Protein AF-A0A2V5MZ47-F1 (afdb_monomer_lite)

Radius of gyration: 12.68 Å; chains: 1; bounding box: 28×26×35 Å

Foldseek 3Di:
DDFAKKFFQDDDPDDPDDDGGWIKGWDDWDAPPVNPDAIKTWIWTPDDDVVCVPDTDIDMDHPVVDVVGIDDDDRYDD

Sequence (78 aa):
MQAGVYRKVAVSGRGKGGGMGELYLFINLSRDHYGKGPDLVTYVPLRIEPEWAGTLRHCYLPRADFERMFEYVGEGLP

Structure (mmCIF, N/CA/C/O backbone):
data_AF-A0A2V5MZ47-F1
#
_entry.id   AF-A0A2V5MZ47-F1
#
loop_
_atom_site.group_PDB
_atom_site.id
_atom_site.type_symbol
_atom_site.label_atom_id
_atom_site.label_alt_id
_atom_site.label_comp_id
_atom_site.label_asym_id
_atom_site.label_entity_id
_atom_site.label_seq_id
_atom_site.pdbx_PDB_ins_code
_atom_site.Cartn_x
_atom_site.Cartn_y
_atom_site.Cartn_z
_atom_site.occupancy
_atom_site.B_iso_or_equiv
_atom_site.auth_seq_id
_atom_site.auth_comp_id
_atom_site.auth_asym_id
_atom_site.auth_atom_id
_atom_site.pdbx_PDB_model_num
ATOM 1 N N . MET A 1 1 ? -2.571 -7.207 -8.755 1.00 88.69 1 MET A N 1
ATOM 2 C CA . MET A 1 1 ? -2.939 -6.760 -7.397 1.00 88.69 1 MET A CA 1
ATOM 3 C C . MET A 1 1 ? -4.409 -6.396 -7.376 1.00 88.69 1 MET A C 1
ATOM 5 O O . MET A 1 1 ? -4.884 -5.848 -8.363 1.00 88.69 1 MET A O 1
ATOM 9 N N . GLN A 1 2 ? -5.109 -6.732 -6.297 1.00 92.56 2 GLN A N 1
ATOM 10 C CA . GLN A 1 2 ? -6.515 -6.379 -6.084 1.00 92.56 2 GLN A CA 1
ATOM 11 C C . GLN A 1 2 ? -6.613 -5.040 -5.342 1.00 92.56 2 GLN A C 1
ATOM 13 O O . GLN A 1 2 ? -5.731 -4.718 -4.543 1.00 92.56 2 GLN A O 1
ATOM 18 N N . ALA A 1 3 ? -7.646 -4.246 -5.613 1.00 92.62 3 ALA A N 1
ATOM 19 C CA . ALA A 1 3 ? -7.904 -3.043 -4.828 1.00 92.62 3 ALA A CA 1
ATOM 20 C C . ALA A 1 3 ? -8.444 -3.434 -3.445 1.00 92.62 3 ALA A C 1
ATOM 22 O O . ALA A 1 3 ? -9.245 -4.360 -3.344 1.00 92.62 3 ALA A O 1
ATOM 23 N N . GLY A 1 4 ? -7.995 -2.751 -2.391 1.00 94.81 4 GLY A N 1
ATOM 24 C CA . GLY A 1 4 ? -8.464 -3.007 -1.030 1.00 94.81 4 GLY A CA 1
ATOM 25 C C . GLY A 1 4 ? -7.348 -3.070 0.003 1.00 94.81 4 GLY A C 1
ATOM 26 O O . GLY A 1 4 ? -6.297 -2.436 -0.138 1.00 94.81 4 GLY A O 1
ATOM 27 N N . VAL A 1 5 ? -7.606 -3.816 1.070 1.00 95.69 5 VAL A N 1
ATOM 28 C CA . VAL A 1 5 ? -6.760 -3.877 2.257 1.00 95.69 5 VAL A CA 1
ATOM 29 C C . VAL A 1 5 ? -5.771 -5.028 2.150 1.00 95.69 5 VAL A C 1
ATOM 31 O O . VAL A 1 5 ? -6.090 -6.138 1.722 1.00 95.69 5 VAL A O 1
ATOM 34 N N . TYR A 1 6 ? -4.551 -4.744 2.577 1.00 95.50 6 TYR A N 1
ATOM 35 C CA . TYR A 1 6 ? -3.439 -5.667 2.629 1.00 95.50 6 TYR A CA 1
ATOM 36 C C . TYR A 1 6 ? -2.864 -5.732 4.038 1.00 95.50 6 TYR A C 1
ATOM 38 O O . TYR A 1 6 ? -2.796 -4.728 4.746 1.00 95.50 6 TYR A O 1
ATOM 46 N N . ARG A 1 7 ? -2.395 -6.912 4.430 1.00 94.00 7 ARG A N 1
ATOM 47 C CA . ARG A 1 7 ? -1.701 -7.164 5.690 1.00 94.00 7 ARG A CA 1
ATOM 48 C C . ARG A 1 7 ? -0.212 -7.336 5.439 1.00 94.00 7 ARG A C 1
ATOM 50 O O . ARG A 1 7 ? 0.177 -8.075 4.541 1.00 94.00 7 ARG A O 1
ATOM 57 N N . LYS A 1 8 ? 0.630 -6.706 6.257 1.00 92.75 8 LYS A N 1
ATOM 58 C CA . LYS A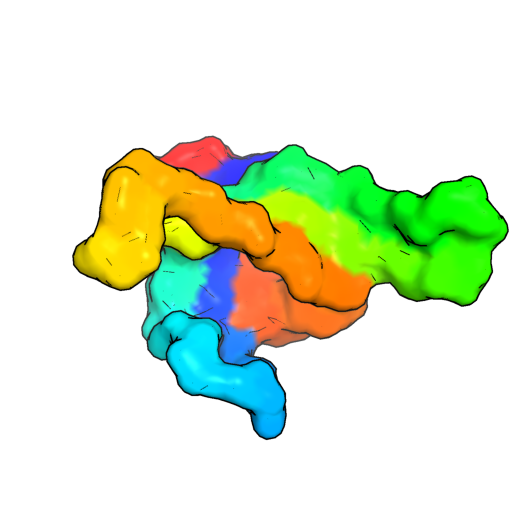 1 8 ? 2.082 -6.924 6.212 1.00 92.75 8 LYS A CA 1
ATOM 59 C C . LYS A 1 8 ? 2.439 -8.294 6.790 1.00 92.75 8 LYS A C 1
ATOM 61 O O . LYS A 1 8 ? 2.175 -8.555 7.962 1.00 92.75 8 LYS A O 1
ATOM 66 N N . VAL A 1 9 ? 3.073 -9.144 5.990 1.00 92.75 9 VAL A N 1
ATOM 67 C CA . VAL A 1 9 ? 3.452 -10.526 6.342 1.00 92.75 9 VAL A CA 1
ATOM 68 C C . VAL A 1 9 ? 4.967 -10.740 6.427 1.00 92.75 9 VAL A C 1
ATOM 70 O O . VAL A 1 9 ? 5.408 -11.769 6.927 1.00 92.75 9 VAL A O 1
ATOM 73 N N . ALA A 1 10 ? 5.778 -9.766 5.996 1.00 88.12 10 ALA A N 1
ATOM 74 C CA . ALA A 1 10 ? 7.236 -9.819 6.112 1.00 88.12 10 ALA A CA 1
ATOM 75 C C . ALA A 1 10 ? 7.850 -8.461 6.494 1.00 88.12 10 ALA A C 1
ATOM 77 O O . ALA A 1 10 ? 7.283 -7.393 6.244 1.00 88.12 10 ALA A O 1
ATOM 78 N N . VAL A 1 11 ? 9.036 -8.498 7.107 1.00 74.00 11 VAL A N 1
ATOM 79 C CA . VAL A 1 11 ? 9.773 -7.303 7.542 1.00 74.00 11 VAL A CA 1
ATOM 80 C C . VAL A 1 11 ? 10.668 -6.799 6.406 1.00 74.00 11 VAL A C 1
ATOM 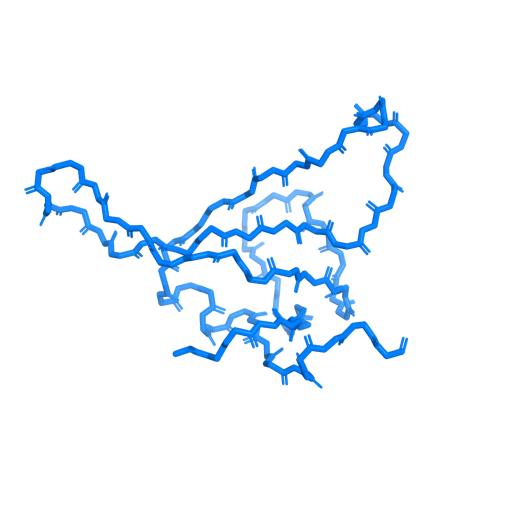82 O O . VAL A 1 11 ? 11.409 -7.575 5.805 1.00 74.00 11 VAL A O 1
ATOM 85 N N . SER A 1 12 ? 10.653 -5.493 6.126 1.00 64.88 12 SER A N 1
ATOM 86 C CA . SER A 1 12 ? 11.660 -4.876 5.262 1.00 64.88 12 SER A CA 1
ATOM 87 C C . SER A 1 12 ? 12.975 -4.731 6.033 1.00 64.88 12 SER A C 1
ATOM 89 O O . SER A 1 12 ? 12.995 -4.193 7.136 1.00 64.88 12 SER A O 1
ATOM 91 N N . GLY A 1 13 ? 14.104 -5.129 5.438 1.00 56.91 13 GLY A N 1
ATOM 92 C CA . GLY A 1 13 ? 15.440 -4.949 6.037 1.00 56.91 13 GLY A CA 1
ATOM 93 C C . GLY A 1 13 ? 15.876 -3.483 6.218 1.00 56.91 13 GLY A C 1
ATOM 94 O O . GLY A 1 13 ? 16.975 -3.218 6.696 1.00 56.91 13 GLY A O 1
ATOM 95 N N . ARG A 1 14 ? 15.036 -2.513 5.830 1.00 50.56 14 ARG A N 1
ATOM 96 C CA . ARG A 1 14 ? 15.250 -1.073 6.006 1.00 50.56 14 ARG A CA 1
ATOM 97 C C . ARG A 1 14 ? 14.005 -0.437 6.639 1.00 50.56 14 ARG A C 1
ATOM 99 O O . ARG A 1 14 ? 12.947 -0.412 6.014 1.00 50.56 14 ARG A O 1
ATOM 106 N N . GLY A 1 15 ? 14.161 0.106 7.851 1.00 47.03 15 GLY A N 1
ATOM 107 C CA . GLY A 1 15 ? 13.254 1.090 8.464 1.00 47.03 15 GLY A CA 1
ATOM 108 C C . GLY A 1 15 ? 12.376 0.608 9.633 1.00 47.03 15 GLY A C 1
ATOM 109 O O . GLY A 1 15 ? 11.816 -0.482 9.608 1.00 47.03 15 GLY A O 1
ATOM 110 N N . LYS A 1 16 ? 12.204 1.485 10.637 1.00 49.53 16 LYS A N 1
ATOM 111 C CA . LYS A 1 16 ? 11.313 1.355 11.816 1.00 49.53 16 LYS A CA 1
ATOM 112 C C . LYS A 1 16 ? 9.816 1.527 11.470 1.00 49.53 16 LYS A C 1
ATOM 114 O O . LYS A 1 16 ? 9.087 2.214 12.175 1.00 49.53 16 LYS A O 1
ATOM 119 N N . GLY A 1 17 ? 9.364 0.986 10.341 1.00 55.34 17 GLY A N 1
ATOM 120 C CA . GLY A 1 17 ? 8.037 1.269 9.789 1.00 55.34 17 GLY A CA 1
ATOM 121 C C . GLY A 1 17 ? 7.088 0.079 9.858 1.00 55.34 17 GLY A C 1
ATOM 122 O O . GLY A 1 17 ? 6.966 -0.654 8.877 1.00 55.34 17 GLY A O 1
ATOM 123 N N . GLY A 1 18 ? 6.397 -0.076 10.990 1.00 60.97 18 GLY A N 1
ATOM 124 C CA . GLY A 1 18 ? 5.239 -0.963 11.151 1.00 60.97 18 GLY A CA 1
ATOM 125 C C . GLY A 1 18 ? 5.530 -2.441 11.436 1.00 60.97 18 GLY A C 1
ATOM 126 O O . GLY A 1 18 ? 6.399 -3.051 10.798 1.00 60.97 18 GLY A O 1
ATOM 127 N N . GLY A 1 19 ? 4.803 -3.011 12.398 1.00 71.75 19 GLY A N 1
ATOM 128 C CA . GLY A 1 19 ? 4.872 -4.419 12.788 1.00 71.75 19 GLY A CA 1
ATOM 129 C C . GLY A 1 19 ? 4.266 -5.379 11.757 1.00 71.75 19 GLY A C 1
ATOM 130 O O . GLY A 1 19 ? 3.486 -4.991 10.888 1.00 71.75 19 GLY A O 1
ATOM 131 N N . MET A 1 20 ? 4.632 -6.662 11.843 1.00 81.19 20 MET A N 1
ATOM 132 C CA . MET A 1 20 ? 3.904 -7.711 11.116 1.00 81.19 20 MET A CA 1
ATOM 133 C C . MET A 1 20 ? 2.441 -7.739 11.573 1.00 81.19 20 MET A C 1
ATOM 135 O O . MET A 1 20 ? 2.152 -7.506 12.744 1.00 81.19 20 MET A O 1
ATOM 139 N N . GLY A 1 21 ? 1.524 -8.037 10.656 1.00 83.81 21 GLY A N 1
ATOM 140 C CA . GLY A 1 21 ? 0.086 -8.092 10.923 1.00 83.81 21 GLY A CA 1
ATOM 141 C C . GLY A 1 21 ? -0.655 -6.764 10.751 1.00 83.81 21 GLY A C 1
ATOM 142 O O . GLY A 1 21 ? -1.881 -6.771 10.680 1.00 83.81 21 GLY A O 1
ATOM 143 N N . GLU A 1 22 ? 0.052 -5.640 10.624 1.00 90.56 22 GLU A N 1
ATOM 144 C CA . GLU A 1 22 ? -0.578 -4.340 10.388 1.00 90.56 22 GLU A CA 1
ATOM 145 C C . GLU A 1 22 ? -1.252 -4.259 9.015 1.00 90.56 22 GLU A C 1
ATOM 147 O O . GLU A 1 22 ? -0.815 -4.889 8.044 1.00 90.56 22 GLU A O 1
ATOM 152 N N . LEU A 1 23 ? -2.317 -3.457 8.951 1.00 92.75 23 LEU A N 1
ATOM 153 C CA . LEU A 1 23 ? -3.146 -3.279 7.767 1.00 92.75 23 LEU A CA 1
ATOM 154 C C . LEU A 1 23 ? -2.785 -2.005 7.004 1.00 92.75 23 LEU A C 1
ATOM 156 O O . LEU A 1 23 ? -2.424 -0.974 7.575 1.00 92.75 23 LEU A O 1
ATOM 160 N N . TYR A 1 24 ? -2.914 -2.093 5.689 1.00 93.88 24 TYR A N 1
ATOM 161 C CA . TYR A 1 24 ? -2.564 -1.052 4.739 1.00 93.88 24 TYR A CA 1
ATOM 162 C C . TYR A 1 24 ? -3.597 -1.035 3.617 1.00 93.88 24 TYR A C 1
ATOM 164 O O . TYR A 1 24 ? -4.014 -2.088 3.146 1.00 93.88 24 TYR A O 1
ATOM 172 N N . LEU A 1 25 ? -4.002 0.146 3.163 1.00 95.00 25 LEU A N 1
ATOM 173 C 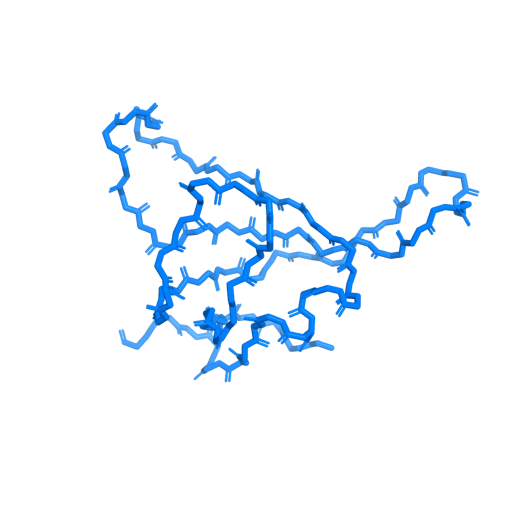CA . LEU A 1 25 ? -4.898 0.301 2.021 1.00 95.00 25 LEU A CA 1
ATOM 174 C C . LEU A 1 25 ? -4.071 0.520 0.757 1.00 95.00 25 LEU A C 1
ATOM 176 O O . LEU A 1 25 ? -3.257 1.444 0.690 1.00 95.00 25 LEU A O 1
ATOM 180 N N . PHE A 1 26 ? -4.298 -0.322 -0.248 1.00 95.25 26 PHE A N 1
ATOM 181 C CA . PHE A 1 26 ? -3.790 -0.100 -1.595 1.00 95.25 26 PHE A CA 1
ATOM 182 C C . PHE A 1 26 ? -4.506 1.095 -2.231 1.00 95.25 26 PHE A C 1
ATOM 184 O O . PHE A 1 26 ? -5.734 1.132 -2.259 1.00 95.25 26 PHE A O 1
ATOM 191 N N . ILE A 1 27 ? -3.736 2.043 -2.772 1.00 95.38 27 ILE A N 1
ATOM 192 C CA . ILE A 1 27 ? -4.276 3.213 -3.474 1.00 95.38 27 ILE A CA 1
ATOM 193 C C . ILE A 1 27 ? -4.197 2.998 -4.984 1.00 95.38 27 ILE A C 1
ATOM 195 O O . ILE A 1 27 ? -5.222 2.978 -5.663 1.00 95.38 27 ILE A O 1
ATOM 199 N N . ASN A 1 28 ? -2.990 2.822 -5.527 1.00 95.81 28 ASN A N 1
ATOM 200 C CA . ASN A 1 28 ? -2.795 2.647 -6.964 1.00 95.81 28 ASN A CA 1
ATOM 201 C C . ASN A 1 28 ? -1.431 2.035 -7.309 1.00 95.81 28 ASN A C 1
ATOM 203 O O . ASN A 1 28 ? -0.493 2.026 -6.509 1.00 95.81 28 ASN A O 1
ATOM 207 N N . LEU A 1 29 ? -1.321 1.582 -8.560 1.00 95.69 29 LEU A N 1
ATOM 208 C CA . LEU A 1 29 ? -0.036 1.378 -9.222 1.00 95.69 29 LEU A CA 1
ATOM 209 C C . LEU A 1 29 ? 0.416 2.698 -9.847 1.00 95.69 29 LEU A C 1
ATOM 211 O O . LEU A 1 29 ? -0.385 3.413 -10.454 1.00 95.69 29 LEU A O 1
ATOM 215 N N . SER A 1 30 ? 1.691 3.024 -9.695 1.00 93.44 30 SER A N 1
ATOM 216 C CA . SER A 1 30 ? 2.322 4.193 -10.297 1.00 93.44 30 SER A CA 1
ATOM 217 C C . SER A 1 30 ? 3.586 3.789 -11.046 1.00 93.44 30 SER A C 1
ATOM 219 O O . SER A 1 30 ? 4.173 2.738 -10.804 1.00 93.44 30 SER A O 1
ATOM 221 N N . ARG A 1 31 ? 3.976 4.623 -12.006 1.00 93.12 31 ARG A N 1
ATOM 222 C CA . ARG A 1 31 ? 5.186 4.466 -12.816 1.00 93.12 31 ARG A CA 1
ATOM 223 C C . ARG A 1 31 ? 5.944 5.778 -12.743 1.00 93.12 31 ARG A C 1
ATOM 225 O O . ARG A 1 31 ? 5.317 6.829 -12.580 1.00 93.12 31 ARG A O 1
ATOM 232 N N . ASP A 1 32 ? 7.264 5.742 -12.863 1.00 90.19 32 ASP A N 1
ATOM 233 C CA . ASP A 1 32 ? 8.004 6.987 -13.018 1.00 90.19 32 ASP A CA 1
ATOM 234 C C . ASP A 1 32 ? 7.615 7.672 -14.338 1.00 90.19 32 ASP A C 1
ATOM 236 O O . ASP A 1 32 ? 7.202 7.025 -15.302 1.00 90.19 32 ASP A O 1
ATOM 240 N N . HIS A 1 33 ? 7.763 8.995 -14.385 1.00 90.88 33 HIS A N 1
ATOM 241 C CA . HIS A 1 33 ? 7.363 9.808 -15.536 1.00 90.88 33 HIS A CA 1
ATOM 242 C C . HIS A 1 33 ? 8.013 9.363 -16.859 1.00 90.88 33 HIS A C 1
ATOM 244 O O . HIS A 1 33 ? 7.428 9.545 -17.923 1.00 90.88 33 HIS A O 1
ATOM 250 N N . TYR A 1 34 ? 9.204 8.763 -16.793 1.00 92.19 34 TYR A N 1
ATOM 251 C CA . TYR A 1 34 ? 9.971 8.330 -17.959 1.00 92.19 34 TYR A CA 1
ATOM 252 C C . TYR A 1 34 ? 9.896 6.816 -18.214 1.00 92.19 34 TYR A C 1
ATOM 254 O O . TYR A 1 34 ? 10.508 6.346 -19.173 1.00 92.19 34 TYR A O 1
ATOM 262 N N . GLY A 1 35 ? 9.178 6.056 -17.379 1.00 87.38 35 GLY A N 1
ATOM 263 C CA . GLY A 1 35 ? 9.039 4.600 -17.476 1.00 87.38 35 GLY A CA 1
ATOM 264 C C . GLY A 1 35 ? 10.353 3.817 -17.371 1.00 87.38 35 GLY A C 1
ATOM 265 O O . GLY A 1 35 ? 10.448 2.722 -17.920 1.00 87.38 35 GLY A O 1
ATOM 266 N N . LYS A 1 36 ? 11.390 4.385 -16.743 1.00 91.75 36 LYS A N 1
ATOM 267 C CA . LYS A 1 36 ? 12.715 3.750 -16.598 1.00 91.75 36 LYS A CA 1
ATOM 268 C C . LYS A 1 36 ? 12.870 2.987 -15.283 1.00 91.75 36 LYS A C 1
ATOM 270 O O . LYS A 1 36 ? 13.767 2.156 -15.161 1.00 91.75 36 LYS A O 1
ATOM 275 N N . GLY A 1 37 ? 12.060 3.326 -14.288 1.00 91.12 37 GLY A N 1
ATOM 276 C CA . GLY A 1 37 ? 12.053 2.718 -12.969 1.00 91.12 37 GLY A CA 1
ATOM 277 C C . GLY A 1 37 ? 11.102 1.524 -12.882 1.00 91.12 37 GLY A C 1
ATOM 278 O O . GLY A 1 37 ? 10.341 1.250 -13.811 1.00 91.12 37 GLY A O 1
ATOM 279 N N . PRO A 1 38 ? 11.134 0.792 -11.757 1.00 94.56 38 PRO A N 1
ATOM 280 C CA . PRO A 1 38 ? 10.151 -0.249 -11.503 1.00 94.56 38 PRO A CA 1
ATOM 281 C C . PRO A 1 38 ? 8.755 0.359 -11.320 1.00 94.56 38 PRO A C 1
ATOM 283 O O . PRO A 1 38 ? 8.617 1.478 -10.820 1.00 94.56 38 PRO A O 1
ATOM 286 N N . ASP A 1 39 ? 7.720 -0.425 -11.630 1.00 95.00 39 A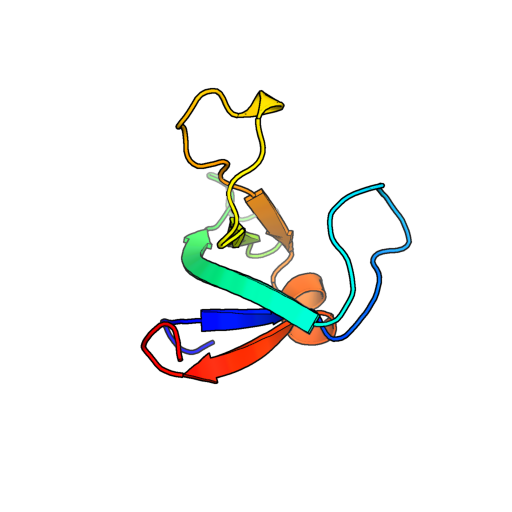SP A N 1
ATOM 287 C CA . ASP A 1 39 ? 6.363 -0.126 -11.174 1.00 95.00 39 ASP A CA 1
ATOM 288 C C . ASP A 1 39 ? 6.366 0.022 -9.647 1.00 95.00 39 ASP A C 1
ATOM 290 O O . ASP A 1 39 ? 6.927 -0.807 -8.921 1.00 95.00 39 ASP A O 1
ATOM 294 N N . LEU A 1 40 ? 5.723 1.072 -9.155 1.00 95.50 40 LEU A N 1
ATOM 295 C CA . LEU A 1 40 ? 5.581 1.366 -7.739 1.00 95.50 40 LEU A CA 1
ATOM 296 C C . LEU A 1 40 ? 4.149 1.081 -7.293 1.00 95.50 40 LEU A C 1
ATOM 298 O O . LEU A 1 40 ? 3.183 1.287 -8.028 1.00 95.50 40 LEU A O 1
ATOM 302 N N . VAL A 1 41 ? 4.006 0.638 -6.052 1.00 95.94 41 VAL A N 1
ATOM 303 C CA . VAL A 1 41 ? 2.721 0.577 -5.358 1.00 95.94 41 VAL A CA 1
ATOM 304 C C . VAL A 1 41 ? 2.649 1.759 -4.417 1.00 95.94 41 VAL A C 1
ATOM 306 O O . VAL A 1 41 ? 3.541 1.934 -3.589 1.00 95.94 41 VAL A O 1
ATOM 309 N N . THR A 1 42 ? 1.573 2.532 -4.510 1.00 95.31 42 THR A N 1
ATOM 310 C CA . THR A 1 42 ? 1.233 3.559 -3.528 1.00 95.31 42 THR A CA 1
ATOM 311 C C . THR A 1 42 ? 0.176 3.011 -2.579 1.00 95.31 42 THR A C 1
ATOM 313 O O . THR A 1 42 ? -0.819 2.419 -3.003 1.00 95.31 42 THR A O 1
ATOM 316 N N . TYR A 1 43 ? 0.402 3.188 -1.284 1.00 94.69 43 TYR A N 1
ATOM 317 C CA . TYR A 1 43 ? -0.440 2.634 -0.230 1.00 94.69 43 TYR A CA 1
ATOM 318 C C . TYR A 1 43 ? -0.411 3.533 1.010 1.00 94.69 43 TYR A C 1
ATOM 320 O O . TYR A 1 43 ? 0.493 4.357 1.169 1.00 94.69 43 TYR A O 1
ATOM 328 N N . VAL A 1 44 ? -1.391 3.378 1.899 1.00 93.25 44 VAL A N 1
ATOM 329 C CA . VAL A 1 44 ? -1.448 4.097 3.183 1.00 93.25 44 VAL A CA 1
ATOM 330 C C . VAL A 1 44 ? -1.548 3.105 4.343 1.00 93.25 44 VAL A C 1
ATOM 332 O O . VAL A 1 44 ? -2.320 2.149 4.254 1.00 93.25 44 VAL A O 1
ATOM 335 N N . PRO A 1 45 ? -0.790 3.283 5.436 1.00 92.06 45 PRO A N 1
ATOM 336 C CA . PRO A 1 45 ? -1.009 2.511 6.654 1.00 92.06 45 PRO A CA 1
ATOM 337 C C . PRO A 1 45 ? -2.372 2.846 7.268 1.00 92.06 45 PRO A C 1
ATOM 339 O O . PRO A 1 45 ? -2.717 4.018 7.409 1.00 92.06 45 PRO A O 1
ATOM 342 N N . LEU A 1 46 ? -3.130 1.827 7.670 1.00 89.75 46 LEU A N 1
ATOM 343 C CA . LEU A 1 46 ? -4.444 1.979 8.299 1.00 89.75 46 LEU A CA 1
ATOM 344 C C . LEU A 1 46 ? -4.303 1.996 9.821 1.00 89.75 46 LEU A C 1
ATOM 346 O O . LEU A 1 46 ? -4.727 1.080 10.520 1.00 89.75 46 LEU A O 1
ATOM 350 N N . ARG A 1 47 ? -3.649 3.040 10.328 1.00 85.12 47 ARG A N 1
ATOM 351 C CA . ARG A 1 47 ? -3.471 3.279 11.762 1.00 85.12 47 ARG A CA 1
ATOM 352 C C . ARG A 1 47 ? -3.367 4.768 12.052 1.00 85.12 47 ARG A C 1
ATOM 354 O O . ARG A 1 47 ? -3.068 5.557 11.159 1.00 85.12 47 ARG A O 1
ATOM 361 N N . ILE A 1 48 ? -3.605 5.128 13.306 1.00 80.44 48 ILE A N 1
ATOM 362 C CA . ILE A 1 48 ? -3.469 6.498 13.792 1.00 80.44 48 ILE A CA 1
ATOM 363 C C . ILE A 1 48 ? -2.135 6.595 14.516 1.00 80.44 48 ILE A C 1
ATOM 365 O O . ILE A 1 48 ? -1.922 5.904 15.507 1.00 80.44 48 ILE A O 1
ATOM 369 N N . GLU A 1 49 ? -1.265 7.468 14.026 1.00 82.44 49 GLU A N 1
ATOM 370 C CA . GLU A 1 49 ? -0.003 7.799 14.677 1.00 82.44 49 GLU A CA 1
ATOM 371 C C . GLU A 1 49 ? -0.047 9.274 15.109 1.00 82.44 49 GLU A C 1
ATOM 373 O O . GLU A 1 49 ? -0.357 10.138 14.274 1.00 82.44 49 GLU A O 1
ATOM 378 N N . PRO A 1 50 ? 0.231 9.601 16.386 1.00 83.94 50 PRO A N 1
ATOM 379 C CA . PRO A 1 50 ? 0.188 10.978 16.880 1.00 83.94 50 PRO A CA 1
ATOM 380 C C . PRO A 1 50 ? 1.052 11.942 16.062 1.00 83.94 50 PRO A C 1
ATOM 382 O O . PRO A 1 50 ? 0.653 13.081 15.816 1.00 83.94 50 PRO A O 1
ATOM 385 N N . GLU A 1 51 ? 2.212 11.487 15.582 1.00 85.69 51 GLU A N 1
ATOM 386 C CA . GLU A 1 51 ? 3.133 12.309 14.801 1.00 85.69 51 GLU A CA 1
ATOM 387 C C . GLU A 1 51 ? 2.628 12.647 13.391 1.00 85.69 51 GLU A C 1
ATOM 389 O O . GLU A 1 51 ? 3.230 13.479 12.714 1.00 85.69 51 GLU A O 1
ATOM 394 N N . TRP A 1 52 ? 1.525 12.043 12.933 1.00 84.56 52 TRP A N 1
ATOM 395 C CA . TRP A 1 52 ? 0.903 12.390 11.651 1.00 84.56 52 TRP A CA 1
ATOM 396 C C . TRP A 1 52 ? -0.125 13.516 11.780 1.00 84.56 52 TRP A C 1
ATOM 398 O O . TRP A 1 52 ? -0.672 13.938 10.764 1.00 84.56 52 TRP A O 1
ATOM 408 N N . ALA A 1 53 ? -0.395 14.023 12.989 1.00 86.12 53 ALA A N 1
ATOM 409 C CA . ALA A 1 53 ? -1.263 15.183 13.220 1.00 86.12 53 ALA A CA 1
ATOM 410 C C . ALA A 1 53 ? -2.636 15.095 12.508 1.00 86.12 53 ALA A C 1
ATOM 412 O O . ALA A 1 53 ? -3.127 16.074 11.951 1.00 86.12 53 ALA A O 1
ATOM 413 N N . GLY A 1 54 ? -3.245 13.902 12.489 1.00 81.94 54 GLY A N 1
ATOM 414 C CA . GLY A 1 54 ? -4.544 13.659 11.845 1.00 81.94 54 GLY A CA 1
ATOM 415 C C . GLY A 1 54 ? -4.500 13.528 10.317 1.00 81.94 54 GLY A C 1
ATOM 416 O O . GLY A 1 54 ? -5.549 13.512 9.677 1.00 81.94 54 GLY A O 1
ATOM 417 N N . THR A 1 55 ? -3.310 13.429 9.721 1.00 85.94 55 THR A N 1
ATOM 418 C CA . THR A 1 55 ? -3.129 13.247 8.275 1.00 85.94 55 THR A CA 1
ATOM 419 C C . THR A 1 55 ? -2.851 11.790 7.900 1.00 85.94 55 THR A C 1
ATOM 421 O O . THR A 1 55 ? -2.380 10.991 8.710 1.00 85.94 55 THR A O 1
ATOM 424 N N . LEU A 1 56 ? -3.137 11.438 6.642 1.00 84.69 56 LEU A N 1
ATOM 425 C CA . LEU A 1 56 ? -2.739 10.156 6.061 1.00 84.69 56 LEU A CA 1
ATOM 426 C C . LEU A 1 56 ? -1.327 10.249 5.486 1.00 84.69 56 LEU A C 1
ATOM 428 O O . LEU A 1 56 ? -1.000 11.181 4.747 1.00 84.69 56 LEU A O 1
ATOM 432 N N . ARG A 1 57 ? -0.510 9.227 5.744 1.00 86.69 57 ARG A N 1
ATOM 433 C CA . ARG A 1 57 ? 0.846 9.141 5.203 1.00 86.69 57 ARG A CA 1
ATOM 434 C C . ARG A 1 57 ? 0.913 8.197 4.007 1.00 86.69 57 ARG A C 1
ATOM 436 O O . ARG A 1 57 ? 1.001 6.980 4.167 1.00 86.69 57 ARG A O 1
ATOM 443 N N . HIS A 1 58 ? 0.939 8.770 2.807 1.00 90.25 58 HIS A N 1
ATOM 444 C CA . HIS A 1 58 ? 1.209 8.007 1.591 1.00 90.25 58 HIS A CA 1
ATOM 445 C C . HIS A 1 58 ? 2.618 7.420 1.634 1.00 90.25 58 HIS A C 1
ATOM 447 O O . HIS A 1 58 ? 3.602 8.109 1.908 1.00 90.25 58 HIS A O 1
ATOM 453 N N . CYS A 1 59 ? 2.692 6.129 1.357 1.00 91.50 59 CYS A N 1
ATOM 454 C CA . CYS A 1 59 ? 3.915 5.362 1.263 1.00 91.50 59 CYS A CA 1
ATOM 455 C C . CYS A 1 59 ? 4.010 4.767 -0.141 1.00 91.50 59 CYS A C 1
ATOM 457 O O . CYS A 1 59 ? 2.998 4.557 -0.815 1.00 91.50 59 CYS A O 1
ATOM 459 N N . TYR A 1 60 ? 5.232 4.501 -0.589 1.00 93.12 60 TYR A N 1
ATOM 460 C CA . TYR A 1 60 ? 5.472 3.863 -1.873 1.00 93.12 60 TYR A CA 1
ATOM 461 C C . TYR A 1 60 ? 6.644 2.896 -1.787 1.00 93.12 60 TYR A C 1
ATOM 463 O 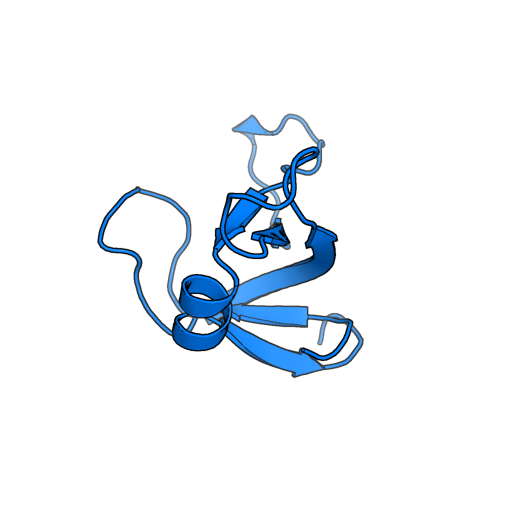O . TYR A 1 60 ? 7.597 3.121 -1.040 1.00 93.12 60 TYR A O 1
ATOM 471 N N . LEU A 1 61 ? 6.567 1.815 -2.558 1.00 93.38 61 LEU A N 1
ATOM 472 C CA . LEU A 1 61 ? 7.663 0.867 -2.741 1.00 93.38 61 LEU A CA 1
ATOM 473 C C . LEU A 1 61 ? 7.526 0.115 -4.072 1.00 93.38 61 LEU A C 1
ATOM 475 O O . LEU A 1 61 ? 6.429 0.088 -4.636 1.00 93.38 61 LEU A O 1
ATOM 479 N N . PRO A 1 62 ? 8.617 -0.476 -4.594 1.00 95.06 62 PRO A N 1
ATOM 480 C CA . PRO A 1 62 ? 8.565 -1.268 -5.817 1.00 95.06 62 PRO A CA 1
ATOM 481 C C . PRO A 1 62 ? 7.529 -2.384 -5.718 1.00 95.06 62 PRO A C 1
ATOM 483 O O . PRO A 1 62 ? 7.460 -3.088 -4.713 1.00 95.06 62 PRO A O 1
ATOM 486 N N . ARG A 1 63 ? 6.747 -2.596 -6.775 1.00 95.19 63 ARG A N 1
ATOM 487 C CA . ARG A 1 63 ? 5.665 -3.587 -6.791 1.00 95.19 63 ARG A CA 1
ATOM 488 C C . ARG A 1 63 ? 6.119 -4.978 -6.345 1.00 95.19 63 ARG A C 1
ATOM 490 O O . ARG A 1 63 ? 5.435 -5.602 -5.542 1.00 95.19 63 ARG A O 1
ATOM 497 N N . ALA A 1 64 ? 7.283 -5.425 -6.813 1.00 94.19 64 ALA A N 1
ATOM 498 C CA . ALA A 1 64 ? 7.843 -6.723 -6.439 1.00 94.19 64 ALA A CA 1
ATOM 499 C C . ALA A 1 64 ? 8.121 -6.835 -4.930 1.00 94.19 64 ALA A C 1
ATOM 501 O O . ALA A 1 64 ? 7.889 -7.880 -4.325 1.00 94.19 64 ALA A O 1
ATOM 502 N N . ASP A 1 65 ? 8.576 -5.749 -4.299 1.00 94.31 65 ASP A N 1
ATOM 503 C CA . ASP A 1 65 ? 8.753 -5.720 -2.851 1.00 94.31 65 ASP A CA 1
ATOM 504 C C . ASP A 1 65 ? 7.396 -5.748 -2.137 1.00 94.31 65 ASP A C 1
ATOM 506 O O . ASP A 1 65 ? 7.271 -6.396 -1.099 1.00 94.31 65 ASP A O 1
ATOM 510 N N . PHE A 1 66 ? 6.367 -5.105 -2.700 1.00 93.88 66 PHE A N 1
ATOM 511 C CA . PHE A 1 66 ? 5.024 -5.087 -2.119 1.00 93.88 66 PHE A CA 1
ATOM 512 C C . PHE A 1 66 ? 4.408 -6.477 -2.116 1.00 93.88 66 PHE A C 1
ATOM 514 O O . PHE A 1 66 ? 4.017 -6.978 -1.069 1.00 93.88 66 PHE A O 1
ATOM 521 N N . GLU A 1 67 ? 4.386 -7.129 -3.273 1.00 94.31 67 GLU A N 1
ATOM 522 C CA . GLU A 1 67 ? 3.812 -8.466 -3.430 1.00 94.31 67 GLU A CA 1
ATOM 523 C C . GLU A 1 67 ? 4.548 -9.513 -2.573 1.00 94.31 67 GLU A C 1
ATOM 525 O O . GLU A 1 67 ? 3.940 -10.489 -2.147 1.00 94.31 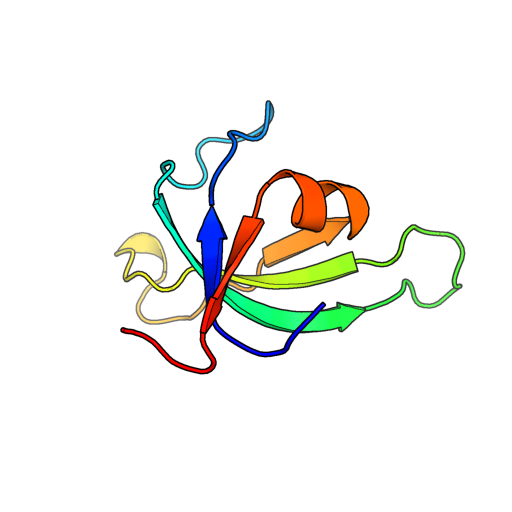67 GLU A O 1
ATOM 530 N N . ARG A 1 68 ? 5.830 -9.295 -2.243 1.00 93.81 68 ARG A N 1
ATOM 531 C CA . ARG A 1 68 ? 6.572 -10.142 -1.294 1.00 93.81 68 ARG A CA 1
ATOM 532 C C . ARG A 1 68 ? 6.197 -9.887 0.169 1.00 93.81 68 ARG A C 1
ATOM 534 O O . ARG A 1 68 ? 6.298 -10.794 0.990 1.00 93.81 68 ARG A O 1
ATOM 541 N N . MET A 1 69 ? 5.869 -8.647 0.527 1.00 92.69 69 MET A N 1
ATOM 542 C CA . MET A 1 69 ? 5.721 -8.226 1.927 1.00 92.69 69 MET A CA 1
ATOM 543 C C . MET A 1 69 ? 4.275 -8.128 2.400 1.00 92.69 69 MET A C 1
ATOM 545 O O . MET A 1 69 ? 4.058 -8.046 3.611 1.00 92.69 69 MET A O 1
ATOM 549 N N . PHE A 1 70 ? 3.308 -8.117 1.486 1.00 94.50 70 PHE A N 1
ATOM 550 C CA . PHE A 1 70 ? 1.912 -7.843 1.786 1.00 94.50 70 PHE A CA 1
ATOM 551 C C . PHE A 1 70 ? 0.975 -8.872 1.158 1.00 94.50 70 PHE A C 1
ATOM 553 O O . PHE A 1 70 ? 1.116 -9.234 -0.007 1.00 94.50 70 PHE A O 1
ATOM 560 N N . GLU A 1 71 ? -0.032 -9.278 1.922 1.00 95.50 71 GLU A N 1
ATOM 561 C CA . GLU A 1 71 ? -1.070 -10.220 1.506 1.00 95.50 71 GLU A CA 1
ATOM 562 C C . GLU A 1 71 ? -2.433 -9.524 1.473 1.00 95.50 71 GLU A C 1
ATOM 564 O O . GLU A 1 71 ? -2.757 -8.755 2.377 1.00 95.50 71 GLU A O 1
ATOM 569 N N . TYR A 1 72 ? -3.228 -9.771 0.432 1.00 96.31 72 TYR A N 1
ATOM 570 C CA . TYR A 1 72 ? -4.577 -9.219 0.317 1.00 96.31 72 TYR A CA 1
ATOM 571 C C . TYR A 1 72 ? -5.517 -9.857 1.345 1.00 96.31 72 TYR A C 1
ATOM 573 O O . TYR A 1 72 ? -5.552 -11.080 1.465 1.00 96.31 72 TYR A O 1
ATOM 581 N N . VAL A 1 73 ? -6.301 -9.040 2.054 1.00 94.88 73 VAL A N 1
ATOM 582 C CA . VAL A 1 73 ? -7.239 -9.524 3.084 1.00 94.88 73 VAL A CA 1
ATOM 583 C C . VAL A 1 73 ? -8.710 -9.218 2.795 1.00 94.88 73 VAL A C 1
ATOM 585 O O . VAL A 1 73 ? -9.571 -9.843 3.408 1.00 94.88 73 VAL A O 1
ATOM 588 N N . GLY A 1 74 ? -9.020 -8.299 1.876 1.00 93.50 74 GLY A N 1
ATOM 589 C CA . GLY A 1 74 ? -10.401 -7.975 1.507 1.00 93.50 74 GLY A CA 1
ATOM 590 C C . GLY A 1 74 ? -10.573 -6.585 0.895 1.00 93.50 74 GLY A C 1
ATOM 591 O O . GLY A 1 74 ? -9.631 -5.795 0.814 1.00 93.50 74 GLY A O 1
ATOM 592 N N . GLU A 1 75 ? -11.794 -6.278 0.455 1.00 88.44 75 GLU A N 1
ATOM 593 C CA . GLU A 1 75 ? -12.141 -4.987 -0.165 1.00 88.44 75 GLU A CA 1
ATOM 594 C C . GLU A 1 75 ? -12.304 -3.851 0.859 1.00 88.44 75 GLU A C 1
ATOM 596 O O . GLU A 1 75 ? -12.200 -2.679 0.504 1.00 88.44 75 GLU A O 1
ATOM 601 N N . GLY A 1 76 ? -12.513 -4.188 2.135 1.00 78.00 76 GLY A N 1
ATOM 602 C CA . GLY A 1 76 ? -12.704 -3.244 3.233 1.00 78.00 76 GLY A CA 1
ATOM 603 C C . GLY A 1 76 ? -11.856 -3.583 4.456 1.00 78.00 76 GLY A C 1
ATOM 604 O O . GLY A 1 76 ? -11.187 -4.616 4.510 1.00 78.00 76 GLY A O 1
ATOM 605 N N . LEU A 1 77 ? -11.878 -2.685 5.441 1.00 65.12 77 LEU A N 1
ATOM 606 C CA . LEU A 1 77 ? -11.404 -3.009 6.785 1.00 65.12 77 LEU A CA 1
ATOM 607 C C . LEU A 1 77 ? -12.299 -4.124 7.362 1.00 65.12 77 LEU A C 1
ATOM 609 O O . LEU A 1 77 ? -13.513 -4.042 7.162 1.00 65.12 77 LEU A O 1
ATOM 613 N N . PRO A 1 78 ? -11.730 -5.158 8.011 1.00 58.38 78 PRO A N 1
ATOM 614 C CA . PRO A 1 78 ? -12.524 -6.144 8.739 1.00 58.38 78 PRO A CA 1
ATOM 615 C C . PRO A 1 78 ? -13.363 -5.503 9.851 1.00 58.38 78 PRO A C 1
ATOM 617 O O . PRO A 1 78 ? -12.949 -4.439 10.373 1.00 58.38 78 PRO A O 1
#

Secondary structure (DSSP, 8-state):
--SSEEEE-S--SS-S---TT-EEEEEEEE--TTS-SPPEEEEEE-S--GGGTT----EEEEHHHHHHHEEEEESS--

pLDDT: mean 86.77, std 12.23, range [47.03, 96.31]